Protein AF-A0A434GF07-F1 (afdb_monomer)

pLDDT: mean 71.71, std 18.21, range [37.41, 94.69]

Structure (mmCIF, N/CA/C/O backbone):
data_AF-A0A434GF07-F1
#
_entry.id   AF-A0A434GF07-F1
#
loop_
_atom_site.group_PDB
_atom_site.id
_atom_site.type_symbol
_atom_site.label_atom_id
_atom_site.label_alt_id
_atom_site.label_comp_id
_atom_site.label_asym_id
_atom_site.label_entity_id
_atom_site.label_seq_id
_atom_site.pdbx_PDB_ins_code
_atom_site.Cartn_x
_atom_site.Cartn_y
_atom_site.Cartn_z
_atom_site.occupancy
_atom_site.B_iso_or_equiv
_atom_site.auth_seq_id
_atom_site.auth_comp_id
_atom_site.auth_asym_id
_atom_site.auth_atom_id
_atom_site.pdbx_PDB_model_num
ATOM 1 N N . MET A 1 1 ? 11.764 -42.290 -26.197 1.00 46.69 1 MET A N 1
ATOM 2 C CA . MET A 1 1 ? 12.081 -43.709 -26.473 1.00 46.69 1 MET A CA 1
ATOM 3 C C . MET A 1 1 ? 12.172 -43.883 -27.980 1.00 46.69 1 MET A C 1
ATOM 5 O O . MET A 1 1 ? 11.380 -43.266 -28.677 1.00 46.69 1 MET A O 1
ATOM 9 N N . SER A 1 2 ? 13.140 -44.689 -28.422 1.00 37.41 2 SER A N 1
ATOM 10 C CA . SER A 1 2 ? 13.503 -45.037 -29.809 1.00 37.41 2 SER A CA 1
ATOM 11 C C . SER A 1 2 ? 14.530 -44.140 -30.508 1.00 37.41 2 SER A C 1
ATOM 13 O O . SER A 1 2 ? 14.222 -43.205 -31.238 1.00 37.41 2 SER A O 1
ATOM 15 N N . PHE A 1 3 ? 15.785 -44.523 -30.253 1.00 46.69 3 PHE A N 1
ATOM 16 C CA . PHE A 1 3 ? 16.973 -44.326 -31.078 1.00 46.69 3 PHE A CA 1
ATOM 17 C C . PHE A 1 3 ? 16.720 -44.780 -32.522 1.00 46.69 3 PHE A C 1
ATOM 19 O O . PHE A 1 3 ? 16.290 -45.911 -32.736 1.00 46.69 3 PHE A O 1
ATOM 26 N N . SER A 1 4 ? 17.069 -43.943 -33.498 1.00 44.91 4 SER A N 1
ATOM 27 C CA . SER A 1 4 ? 17.172 -44.351 -34.900 1.00 44.91 4 SER A CA 1
ATOM 28 C C . SER A 1 4 ? 18.572 -43.993 -35.398 1.00 44.91 4 SER A C 1
ATOM 30 O O . SER A 1 4 ? 18.846 -42.863 -35.795 1.00 44.91 4 SER A O 1
ATOM 32 N N . TYR A 1 5 ? 19.494 -44.948 -35.254 1.00 42.44 5 TYR A N 1
ATOM 33 C CA . TYR A 1 5 ? 20.877 -44.870 -35.718 1.00 42.44 5 TYR A CA 1
ATOM 34 C C . TYR A 1 5 ? 20.918 -45.456 -37.135 1.00 42.44 5 TYR A C 1
ATOM 36 O O . TYR A 1 5 ? 20.877 -46.670 -37.315 1.00 42.44 5 TYR A O 1
ATOM 44 N N . SER A 1 6 ? 20.975 -44.589 -38.147 1.00 41.19 6 SER A N 1
ATOM 45 C CA . SER A 1 6 ? 21.218 -44.991 -39.536 1.00 41.19 6 SER A CA 1
ATOM 46 C C . SER A 1 6 ? 22.726 -45.067 -39.782 1.00 41.19 6 SER A C 1
ATOM 48 O O . SER A 1 6 ? 23.367 -44.058 -40.066 1.00 41.19 6 SER A O 1
ATOM 50 N N . ILE A 1 7 ? 23.298 -46.264 -39.634 1.00 52.38 7 ILE A N 1
ATOM 51 C CA . ILE A 1 7 ? 24.675 -46.589 -40.034 1.00 52.38 7 ILE A CA 1
ATOM 52 C C . ILE A 1 7 ? 24.659 -46.915 -41.530 1.00 52.38 7 ILE A C 1
ATOM 54 O O . ILE A 1 7 ? 24.302 -48.026 -41.918 1.00 52.38 7 ILE A O 1
ATOM 58 N N . SER A 1 8 ? 25.061 -45.963 -42.372 1.00 48.31 8 SER A N 1
ATOM 59 C CA . SER A 1 8 ? 25.344 -46.214 -43.791 1.00 48.31 8 SER A CA 1
ATOM 60 C C . SER A 1 8 ? 26.845 -46.448 -43.955 1.00 48.31 8 SER A C 1
ATOM 62 O O . SER A 1 8 ? 27.641 -45.513 -44.039 1.00 48.31 8 SER A O 1
ATOM 64 N N . ALA A 1 9 ? 27.234 -47.721 -43.958 1.00 47.91 9 ALA A N 1
ATOM 65 C CA . ALA A 1 9 ? 28.579 -48.176 -44.270 1.00 47.91 9 ALA A CA 1
ATOM 66 C C . ALA A 1 9 ? 28.977 -47.760 -45.697 1.00 47.91 9 ALA A C 1
ATOM 68 O O . ALA A 1 9 ? 28.312 -48.125 -46.663 1.00 47.91 9 ALA A O 1
ATOM 69 N N . SER A 1 10 ? 30.078 -47.020 -45.829 1.00 55.91 10 SER A N 1
ATOM 70 C CA . SER A 1 10 ? 30.736 -46.755 -47.112 1.00 55.91 10 SER A CA 1
ATOM 71 C C . SER A 1 10 ? 32.187 -47.213 -47.000 1.00 55.91 10 SER A C 1
ATOM 73 O O . SER A 1 10 ? 33.023 -46.541 -46.402 1.00 55.91 10 SER A O 1
ATOM 75 N N . LEU A 1 11 ? 32.452 -48.410 -47.517 1.00 50.25 11 LEU A N 1
ATOM 76 C CA . LEU A 1 11 ? 33.770 -49.026 -47.619 1.00 50.25 11 LEU A CA 1
ATOM 77 C C . LEU A 1 11 ? 34.518 -48.365 -48.790 1.00 50.25 11 LEU A C 1
ATOM 79 O O . LEU A 1 11 ? 34.211 -48.652 -49.944 1.00 50.25 11 LEU A O 1
ATOM 83 N N . ALA A 1 12 ? 35.479 -47.483 -48.513 1.00 49.12 12 ALA A N 1
ATOM 84 C CA . ALA A 1 12 ? 36.397 -46.970 -49.528 1.00 49.12 12 ALA A CA 1
ATOM 85 C C . ALA A 1 12 ? 37.781 -47.602 -49.328 1.00 49.12 12 ALA A C 1
ATOM 87 O O . ALA A 1 12 ? 38.454 -47.390 -48.321 1.00 49.12 12 ALA A O 1
ATOM 88 N N . LEU A 1 13 ? 38.138 -48.437 -50.300 1.00 45.94 13 LEU A N 1
ATOM 89 C CA . LEU A 1 13 ? 39.371 -49.201 -50.423 1.00 45.94 13 LEU A CA 1
ATOM 90 C C . LEU A 1 13 ? 40.600 -48.270 -50.423 1.00 45.94 13 LEU A C 1
ATOM 92 O O . LEU A 1 13 ? 40.677 -47.335 -51.217 1.00 45.94 13 LEU A O 1
ATOM 96 N N . ALA A 1 14 ? 41.572 -48.555 -49.557 1.00 44.25 14 ALA A N 1
ATOM 97 C CA . ALA A 1 14 ? 42.874 -47.901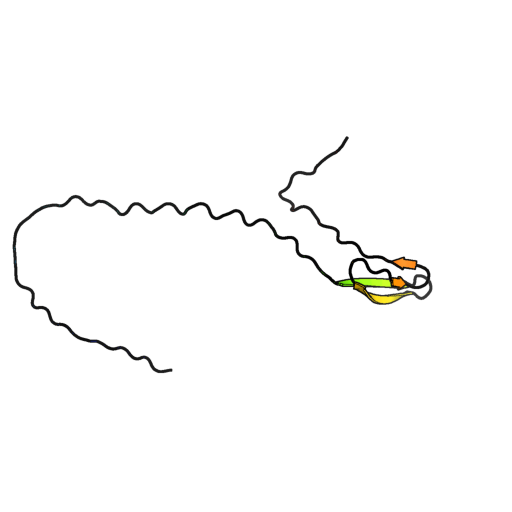 -49.545 1.00 44.25 14 ALA A CA 1
ATOM 98 C C . ALA A 1 14 ? 43.765 -48.436 -50.680 1.00 44.25 14 ALA A C 1
ATOM 100 O O . ALA A 1 14 ? 44.021 -49.636 -50.736 1.00 44.25 14 ALA A O 1
ATOM 101 N N . ALA A 1 15 ? 44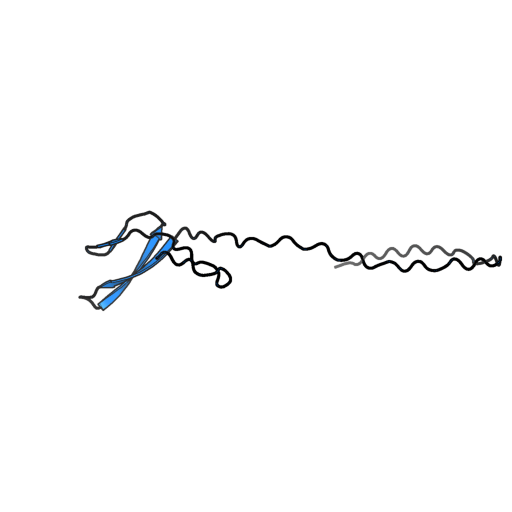.282 -47.553 -51.538 1.00 46.09 15 ALA A N 1
ATOM 102 C CA . ALA A 1 15 ? 45.494 -47.788 -52.327 1.00 46.09 15 ALA A CA 1
ATOM 103 C C . ALA A 1 15 ? 46.031 -46.460 -52.886 1.00 46.09 15 ALA A C 1
ATOM 105 O O . ALA A 1 15 ? 45.330 -45.771 -53.621 1.00 46.09 15 ALA A O 1
ATOM 106 N N . GLY A 1 16 ? 47.285 -46.120 -52.573 1.00 48.06 16 GLY A N 1
ATOM 107 C CA . GLY A 1 16 ? 48.004 -45.043 -53.259 1.00 48.06 16 GLY A CA 1
ATOM 108 C C . GLY A 1 16 ? 49.095 -44.384 -52.421 1.00 48.06 16 GLY A C 1
ATOM 109 O O . GLY A 1 16 ? 48.871 -43.340 -51.822 1.00 48.06 16 GLY A O 1
ATOM 110 N N . LEU A 1 17 ? 50.287 -44.988 -52.396 1.00 51.72 17 LEU A N 1
ATOM 111 C CA . LEU A 1 17 ? 51.533 -44.327 -51.996 1.00 51.72 17 LEU A CA 1
ATOM 112 C C . LEU A 1 17 ? 51.865 -43.193 -52.979 1.00 51.72 17 LEU A C 1
ATOM 114 O O . LEU A 1 17 ? 52.018 -43.478 -54.164 1.00 51.72 17 LEU A O 1
ATOM 118 N N . ALA A 1 18 ? 52.085 -41.964 -52.497 1.00 45.00 18 ALA A N 1
ATOM 119 C CA . ALA A 1 18 ? 52.922 -40.977 -53.190 1.00 45.00 18 ALA A CA 1
ATOM 120 C C . ALA A 1 18 ? 53.355 -39.812 -52.272 1.00 45.00 18 ALA A C 1
ATOM 122 O O . ALA A 1 18 ? 52.560 -38.951 -51.922 1.00 45.00 18 ALA A O 1
ATOM 123 N N . VAL A 1 19 ? 54.647 -39.824 -51.929 1.00 46.19 19 VAL A N 1
ATOM 124 C CA . VAL A 1 19 ? 55.593 -38.689 -51.886 1.00 46.19 19 VAL A CA 1
ATOM 125 C C . VAL A 1 19 ? 55.218 -37.410 -51.107 1.00 46.19 19 VAL A C 1
ATOM 127 O O . VAL A 1 19 ? 54.437 -36.571 -51.531 1.00 46.19 19 VAL A O 1
ATOM 130 N N . SER A 1 20 ? 55.941 -37.248 -49.995 1.00 51.47 20 SER A N 1
ATOM 131 C CA . SER A 1 20 ? 56.538 -36.036 -49.414 1.00 51.47 20 SER A CA 1
ATOM 132 C C . SER A 1 20 ? 56.140 -34.649 -49.945 1.00 51.47 20 SER A C 1
ATOM 134 O O . SER A 1 20 ? 56.701 -34.177 -50.929 1.00 51.47 20 SER A O 1
ATOM 136 N N . THR A 1 21 ? 55.402 -33.907 -49.113 1.00 53.41 21 THR A N 1
ATOM 137 C CA . THR A 1 21 ? 55.723 -32.512 -48.752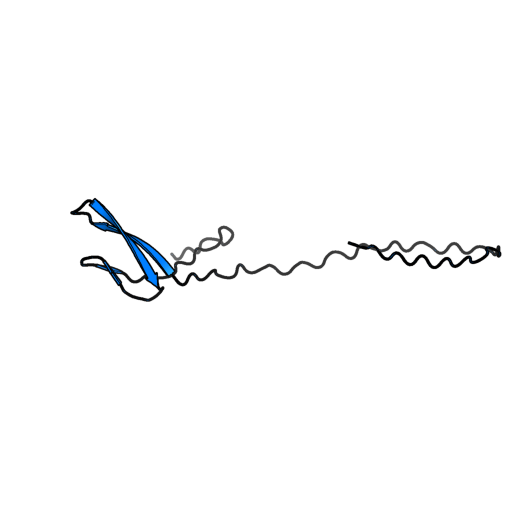 1.00 53.41 21 THR A CA 1
ATOM 138 C C . THR A 1 21 ? 55.382 -32.301 -47.277 1.00 53.41 21 THR A C 1
ATOM 140 O O . THR A 1 21 ? 54.224 -32.425 -46.884 1.00 53.41 21 THR A O 1
ATOM 143 N N . VAL A 1 22 ? 56.381 -31.996 -46.446 1.00 48.19 22 VAL A N 1
ATOM 144 C CA . VAL A 1 22 ? 56.174 -31.516 -45.072 1.00 48.19 22 VAL A CA 1
ATOM 145 C C . VAL A 1 22 ? 55.544 -30.123 -45.135 1.00 48.19 22 VAL A C 1
ATOM 147 O O . VAL A 1 22 ? 56.238 -29.124 -45.302 1.00 48.19 22 VAL A O 1
ATOM 150 N N . ALA A 1 23 ? 54.215 -30.055 -45.051 1.00 43.81 23 ALA A N 1
ATOM 151 C CA . ALA A 1 23 ? 53.504 -28.802 -44.845 1.00 43.81 23 ALA A CA 1
ATOM 152 C C . ALA A 1 23 ? 53.554 -28.459 -43.352 1.00 43.81 23 ALA A C 1
ATOM 154 O O . ALA A 1 23 ? 53.041 -29.183 -42.500 1.00 43.81 23 ALA A O 1
ATOM 155 N N . PHE A 1 24 ? 54.253 -27.369 -43.065 1.00 42.06 24 PHE A N 1
ATOM 156 C CA . PHE A 1 24 ? 54.455 -26.775 -41.754 1.00 42.06 24 PHE A CA 1
ATOM 157 C C . PHE A 1 24 ? 53.105 -26.523 -41.061 1.00 42.06 24 PHE A C 1
ATOM 159 O O . PHE A 1 24 ? 52.220 -25.879 -41.623 1.00 42.06 24 PHE A O 1
ATOM 166 N N . ALA A 1 25 ? 52.949 -27.059 -39.851 1.00 44.56 25 ALA A N 1
ATOM 167 C CA . ALA A 1 25 ? 51.766 -26.895 -39.021 1.00 44.56 25 ALA A CA 1
ATOM 168 C C . ALA A 1 25 ? 51.523 -25.411 -38.694 1.00 44.56 25 ALA A C 1
ATOM 170 O O . ALA A 1 25 ? 52.335 -24.782 -38.019 1.00 44.56 25 ALA A O 1
ATOM 171 N N . ALA A 1 26 ? 50.380 -24.871 -39.117 1.00 46.16 26 ALA A N 1
ATOM 172 C CA . ALA A 1 26 ? 49.796 -23.698 -38.483 1.00 46.16 26 ALA A CA 1
ATOM 173 C C . ALA A 1 26 ? 48.857 -24.204 -37.381 1.00 46.16 26 ALA A C 1
ATOM 175 O O . ALA A 1 26 ? 47.804 -24.778 -37.661 1.00 46.16 26 ALA A O 1
ATOM 176 N N . SER A 1 27 ? 49.285 -24.061 -36.128 1.00 50.44 27 SER A N 1
ATOM 177 C CA . SER A 1 27 ? 48.441 -24.307 -34.958 1.00 50.44 27 SER A CA 1
ATOM 178 C C . SER A 1 27 ? 47.177 -23.442 -35.067 1.00 50.44 27 SER A C 1
ATOM 180 O O . SER A 1 27 ? 47.314 -22.256 -35.370 1.00 50.44 27 SER A O 1
ATOM 182 N N . PRO A 1 28 ? 45.958 -23.960 -34.824 1.00 57.84 28 PRO A N 1
ATOM 183 C CA . PRO A 1 28 ? 44.809 -23.089 -34.629 1.00 57.84 28 PRO A CA 1
ATOM 184 C C . PRO A 1 28 ? 45.086 -22.244 -33.382 1.00 57.84 28 PRO A C 1
ATOM 186 O O . PRO A 1 28 ? 45.180 -22.768 -32.272 1.00 57.84 28 PRO A O 1
ATOM 189 N N . GLU A 1 29 ? 45.298 -20.946 -33.574 1.00 55.00 29 GLU A N 1
ATOM 190 C CA . GLU A 1 29 ? 45.392 -19.999 -32.470 1.00 55.00 29 GLU A CA 1
ATOM 191 C C . GLU A 1 29 ? 44.026 -19.972 -31.768 1.00 55.00 29 GLU A C 1
ATOM 193 O O . GLU A 1 29 ? 43.006 -19.810 -32.449 1.00 55.00 29 GLU A O 1
ATOM 198 N N . PRO A 1 30 ? 43.948 -20.184 -30.441 1.00 59.94 30 PRO A N 1
ATOM 199 C CA . PRO A 1 30 ? 42.691 -20.050 -29.727 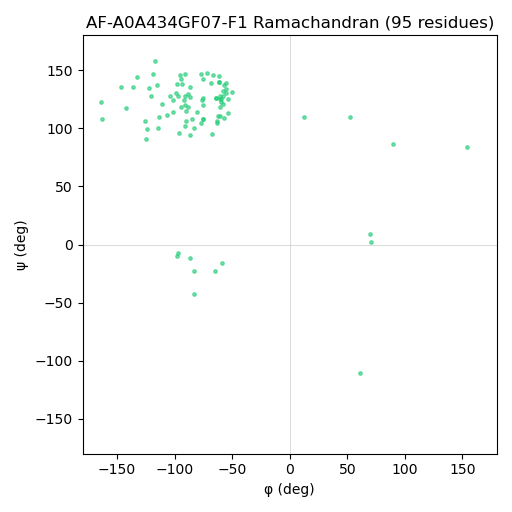1.00 59.94 30 PRO A CA 1
ATOM 200 C C . PRO A 1 30 ? 42.217 -18.611 -29.904 1.00 59.94 30 PRO A C 1
ATOM 202 O O . PRO A 1 30 ? 42.835 -17.684 -29.384 1.00 59.94 30 PRO A O 1
ATOM 205 N N . ALA A 1 31 ? 41.137 -18.419 -30.660 1.00 66.12 31 ALA A N 1
ATOM 206 C CA . ALA A 1 31 ? 40.465 -17.136 -30.736 1.00 66.12 31 ALA A CA 1
ATOM 207 C C . ALA A 1 31 ? 40.141 -16.701 -29.302 1.00 66.12 31 ALA A C 1
ATOM 209 O O . ALA A 1 31 ? 39.371 -17.366 -28.603 1.00 66.12 31 ALA A O 1
ATOM 210 N N . ALA A 1 32 ? 40.791 -15.631 -28.845 1.00 69.81 32 ALA A N 1
ATOM 211 C CA . ALA A 1 32 ? 40.549 -15.078 -27.526 1.00 69.81 32 ALA A CA 1
ATOM 212 C C . ALA A 1 32 ? 39.046 -14.760 -27.398 1.00 69.81 32 ALA A C 1
ATOM 214 O O . ALA A 1 32 ? 38.484 -14.135 -28.306 1.00 69.81 32 ALA A O 1
ATOM 215 N N . PRO A 1 33 ? 38.370 -15.194 -26.319 1.00 70.25 33 PRO A N 1
ATOM 216 C CA . PRO A 1 33 ? 36.961 -14.895 -26.131 1.00 70.25 33 PRO A CA 1
ATOM 217 C C . PRO A 1 33 ? 36.772 -13.377 -26.088 1.00 70.25 33 PRO A C 1
ATOM 219 O O . PRO A 1 33 ? 37.423 -12.679 -25.309 1.00 70.25 33 PRO A O 1
ATOM 222 N N . ALA A 1 34 ? 35.894 -12.870 -26.954 1.00 74.56 34 ALA A N 1
ATOM 223 C CA . ALA A 1 34 ? 35.497 -11.471 -26.949 1.00 74.56 34 ALA A CA 1
ATOM 224 C C . ALA A 1 34 ? 34.959 -11.095 -25.553 1.00 74.56 34 ALA A C 1
ATOM 226 O O . ALA A 1 34 ? 34.233 -11.898 -24.955 1.00 74.56 34 ALA A O 1
ATOM 227 N N . PRO A 1 35 ? 35.294 -9.906 -25.018 1.00 68.12 35 PRO A N 1
ATOM 228 C CA . PRO A 1 35 ? 34.789 -9.471 -23.724 1.00 68.12 35 PRO A CA 1
ATOM 229 C C . PRO A 1 35 ? 33.258 -9.461 -23.759 1.00 68.12 35 PRO A C 1
ATOM 231 O O . PRO A 1 35 ? 32.644 -8.798 -24.597 1.00 68.12 35 PRO A O 1
ATOM 234 N N . ALA A 1 36 ? 32.645 -10.240 -22.866 1.00 71.44 36 ALA A N 1
ATOM 235 C CA . ALA A 1 36 ? 31.201 -10.255 -22.710 1.00 71.44 36 ALA A CA 1
ATOM 236 C C . ALA A 1 36 ? 30.720 -8.854 -22.286 1.00 71.44 36 ALA A C 1
ATOM 238 O O . ALA A 1 36 ? 31.389 -8.204 -21.474 1.00 71.44 36 ALA A O 1
ATOM 239 N N . PRO A 1 37 ? 29.583 -8.368 -22.813 1.00 68.12 37 PRO A N 1
ATOM 240 C CA . PRO A 1 37 ? 29.027 -7.094 -22.392 1.00 68.12 37 PRO A CA 1
ATOM 241 C C . PRO A 1 37 ? 28.756 -7.128 -20.886 1.00 68.12 37 PRO A C 1
ATOM 243 O O . PRO A 1 37 ? 28.177 -8.081 -20.363 1.00 68.12 37 PRO A O 1
ATOM 246 N N . LEU A 1 38 ? 29.194 -6.074 -20.198 1.00 64.25 38 LEU A N 1
ATOM 247 C CA . LEU A 1 38 ? 28.880 -5.830 -18.796 1.00 64.25 38 LEU A CA 1
ATOM 248 C C . LEU A 1 38 ? 27.354 -5.778 -18.667 1.00 64.25 38 LEU A C 1
ATOM 250 O O . LEU A 1 38 ? 26.720 -4.843 -19.155 1.00 64.25 38 LEU A O 1
ATOM 254 N N . ALA A 1 39 ? 26.762 -6.801 -18.055 1.00 61.41 39 ALA A N 1
ATOM 255 C CA . ALA A 1 39 ? 25.343 -6.805 -17.746 1.00 61.41 39 ALA A CA 1
ATOM 256 C C . ALA A 1 39 ? 25.070 -5.662 -16.759 1.00 61.41 39 ALA A C 1
ATOM 258 O O . ALA A 1 39 ? 25.451 -5.730 -15.590 1.00 61.41 39 ALA A O 1
ATOM 259 N N . GLY A 1 40 ? 24.450 -4.585 -17.242 1.00 62.12 40 GLY A N 1
ATOM 260 C CA . GLY A 1 40 ? 23.890 -3.560 -16.372 1.00 62.12 40 GLY A CA 1
ATOM 261 C C . GLY A 1 40 ? 22.836 -4.214 -15.487 1.00 62.12 40 GLY A C 1
ATOM 262 O O . GLY A 1 40 ? 21.946 -4.893 -15.995 1.00 62.12 40 GLY A O 1
ATOM 263 N N . ALA A 1 41 ? 22.961 -4.063 -14.170 1.00 64.50 41 ALA A N 1
ATOM 264 C CA . ALA A 1 41 ? 21.949 -4.539 -13.239 1.00 64.50 41 ALA A CA 1
ATOM 265 C C . ALA A 1 41 ? 20.645 -3.775 -13.504 1.00 64.50 41 ALA A C 1
ATOM 267 O O . ALA A 1 41 ? 20.534 -2.593 -13.171 1.00 64.50 41 ALA A O 1
ATOM 268 N N . ASP A 1 42 ? 19.690 -4.437 -14.153 1.00 69.25 42 ASP A N 1
ATOM 269 C CA . ASP A 1 42 ? 18.379 -3.859 -14.408 1.00 69.25 42 ASP A CA 1
ATOM 270 C C . ASP A 1 42 ? 17.618 -3.712 -13.084 1.00 69.25 42 ASP A C 1
ATOM 272 O O . ASP A 1 42 ? 17.712 -4.561 -12.188 1.00 69.25 42 ASP A O 1
ATOM 276 N N . ARG A 1 43 ? 16.916 -2.592 -12.911 1.00 72.19 43 ARG A N 1
ATOM 277 C CA . ARG A 1 43 ? 16.256 -2.282 -11.638 1.00 72.19 43 ARG A CA 1
ATOM 278 C C . ARG A 1 43 ? 15.007 -3.143 -11.502 1.00 72.19 43 ARG A C 1
ATOM 280 O O . ARG A 1 43 ? 14.079 -3.021 -12.292 1.00 72.19 43 ARG A O 1
ATOM 287 N N . VAL A 1 44 ? 14.951 -3.963 -10.454 1.00 74.50 44 VAL A N 1
ATOM 288 C CA . VAL A 1 44 ? 13.767 -4.779 -10.158 1.00 74.50 44 VAL A CA 1
ATOM 289 C C . VAL A 1 44 ? 12.670 -3.887 -9.575 1.00 74.50 44 VAL A C 1
ATOM 291 O O . VAL A 1 44 ? 12.771 -3.417 -8.442 1.00 74.50 44 VAL A O 1
ATOM 294 N N . THR A 1 45 ? 11.621 -3.643 -10.358 1.00 80.19 45 THR A N 1
ATOM 295 C CA . THR A 1 45 ? 10.433 -2.900 -9.925 1.00 80.19 45 THR A CA 1
ATOM 296 C C . THR A 1 45 ? 9.418 -3.853 -9.301 1.00 80.19 45 THR A C 1
ATOM 298 O O . THR A 1 45 ? 8.915 -4.742 -9.987 1.00 80.19 45 THR A O 1
ATOM 301 N N . ASN A 1 46 ? 9.089 -3.661 -8.022 1.00 84.19 46 ASN A N 1
ATOM 302 C CA . ASN A 1 46 ? 7.980 -4.364 -7.379 1.00 84.19 46 ASN A CA 1
ATOM 303 C C . ASN A 1 46 ? 6.745 -3.456 -7.348 1.00 84.19 46 ASN A C 1
ATOM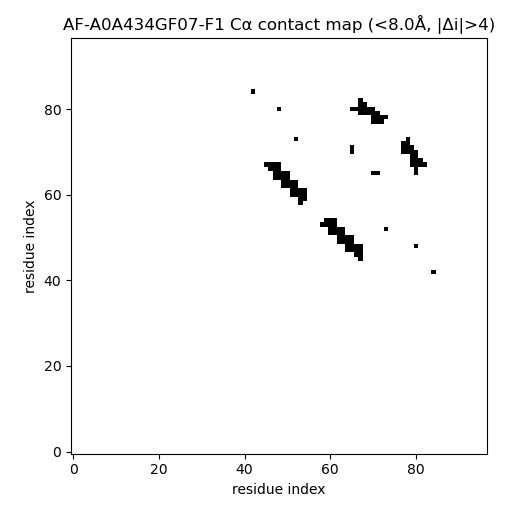 305 O O . ASN A 1 46 ? 6.852 -2.292 -6.968 1.00 84.19 46 ASN A O 1
ATOM 309 N N . ALA A 1 47 ? 5.597 -3.977 -7.777 1.00 86.81 47 ALA A N 1
ATOM 310 C CA . ALA A 1 47 ? 4.351 -3.218 -7.868 1.00 86.81 47 ALA A CA 1
ATOM 311 C C . ALA A 1 47 ? 3.598 -3.142 -6.531 1.00 86.81 47 ALA A C 1
ATOM 313 O O . ALA A 1 47 ? 2.807 -2.220 -6.336 1.00 86.81 47 ALA A O 1
ATOM 314 N N . VAL A 1 48 ? 3.845 -4.090 -5.621 1.00 91.06 48 VAL A N 1
ATOM 315 C CA . VAL A 1 48 ? 3.143 -4.203 -4.337 1.00 91.06 48 VAL A CA 1
ATOM 316 C C . VAL A 1 48 ? 4.146 -4.140 -3.191 1.00 91.06 48 VAL A C 1
ATOM 318 O O . VAL A 1 48 ? 5.192 -4.791 -3.224 1.00 91.06 48 VAL A O 1
ATOM 321 N N . ALA A 1 49 ? 3.810 -3.356 -2.173 1.00 91.31 49 ALA A N 1
ATOM 322 C CA . ALA A 1 49 ? 4.509 -3.291 -0.903 1.00 91.31 49 ALA A CA 1
ATOM 323 C C . ALA A 1 49 ? 3.620 -3.884 0.200 1.00 91.31 49 ALA A C 1
ATOM 325 O O . ALA A 1 49 ? 2.517 -3.397 0.446 1.00 91.31 49 ALA A O 1
ATOM 326 N N . GLU A 1 50 ? 4.117 -4.926 0.863 1.00 92.88 50 GLU A N 1
ATOM 327 C CA . GLU A 1 50 ? 3.495 -5.517 2.049 1.00 92.88 50 GLU A CA 1
ATOM 328 C C . GLU A 1 50 ? 3.978 -4.765 3.296 1.00 92.88 50 GLU A C 1
ATOM 330 O O . GLU A 1 50 ? 5.183 -4.610 3.522 1.00 92.88 50 GLU A O 1
ATOM 335 N N . PHE A 1 51 ? 3.042 -4.289 4.114 1.00 92.56 51 PHE A N 1
ATOM 336 C CA . PHE A 1 51 ? 3.332 -3.599 5.367 1.00 92.56 51 PHE A CA 1
ATOM 337 C C . PHE A 1 51 ? 2.745 -4.339 6.557 1.00 92.56 51 PHE A C 1
ATOM 339 O O . PHE A 1 51 ? 1.653 -4.894 6.492 1.00 92.56 51 PHE A O 1
ATOM 346 N N . ALA A 1 52 ? 3.446 -4.259 7.686 1.00 92.94 52 ALA A N 1
ATOM 347 C CA . ALA A 1 52 ? 2.948 -4.684 8.985 1.00 92.94 52 ALA A CA 1
ATOM 348 C C . ALA A 1 52 ? 2.791 -3.456 9.893 1.00 92.94 52 ALA A C 1
ATOM 350 O O . ALA A 1 52 ? 3.773 -2.849 10.324 1.00 92.94 52 ALA A O 1
ATOM 351 N N . GLY A 1 53 ? 1.548 -3.077 10.178 1.00 91.12 53 GLY A N 1
ATOM 352 C CA . GLY A 1 53 ? 1.210 -2.000 11.101 1.00 91.12 53 GLY A CA 1
ATOM 353 C C . GLY A 1 53 ? 0.992 -2.537 12.510 1.00 91.12 53 GLY A C 1
ATOM 354 O O . GLY A 1 53 ? 0.144 -3.401 12.715 1.00 91.12 53 GLY A O 1
ATOM 355 N N . ILE A 1 54 ? 1.723 -2.010 13.493 1.00 92.88 54 ILE A N 1
ATOM 356 C CA . ILE A 1 54 ? 1.463 -2.272 14.914 1.00 92.88 54 ILE A CA 1
ATOM 357 C C . ILE A 1 54 ? 0.508 -1.205 15.455 1.00 92.88 54 ILE A C 1
ATOM 359 O O . ILE A 1 54 ? 0.818 -0.013 15.457 1.00 92.88 54 ILE A O 1
ATOM 363 N N . ASP A 1 55 ? -0.656 -1.615 15.948 1.00 88.75 55 ASP A N 1
ATOM 364 C CA . ASP A 1 55 ? -1.456 -0.740 16.799 1.00 88.75 55 ASP A CA 1
ATOM 365 C C . ASP A 1 55 ? -0.809 -0.703 18.186 1.00 88.75 55 ASP A C 1
ATOM 367 O O . ASP A 1 55 ? -0.863 -1.667 18.949 1.00 88.75 55 ASP A O 1
ATOM 371 N N . LYS A 1 56 ? -0.185 0.427 18.520 1.00 88.81 56 LYS A N 1
ATOM 372 C CA . LYS A 1 56 ? 0.519 0.617 19.792 1.00 88.81 56 LYS A CA 1
ATOM 373 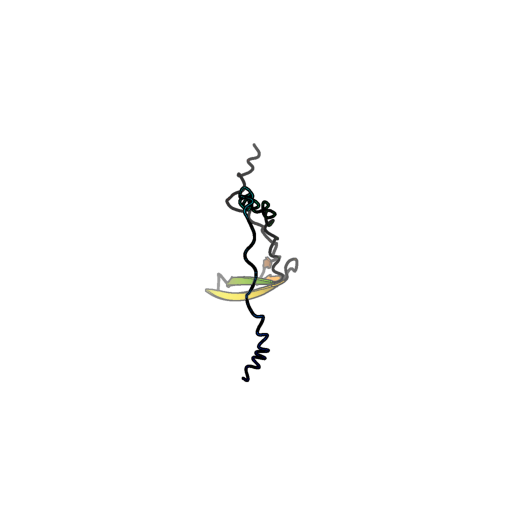C C . LYS A 1 56 ? -0.411 0.570 21.016 1.00 88.81 56 LYS A C 1
ATOM 375 O O . LYS A 1 56 ? 0.076 0.301 22.110 1.00 88.81 56 LYS A O 1
ATOM 380 N N . ILE A 1 57 ? -1.714 0.825 20.862 1.00 90.19 57 ILE A N 1
ATOM 381 C CA . ILE A 1 57 ? -2.677 0.787 21.973 1.00 90.19 57 ILE A CA 1
ATOM 382 C C . ILE A 1 57 ? -3.145 -0.643 22.234 1.00 90.19 57 ILE A C 1
ATOM 384 O O . ILE A 1 57 ? -3.233 -1.058 23.388 1.00 90.19 57 ILE A O 1
ATOM 388 N N . THR A 1 58 ? -3.427 -1.409 21.176 1.00 90.69 58 THR A N 1
ATOM 389 C CA . THR A 1 58 ? -3.950 -2.780 21.317 1.00 90.69 58 THR A CA 1
ATOM 390 C C . THR A 1 58 ? -2.898 -3.882 21.189 1.00 90.69 58 THR A C 1
ATOM 392 O O . THR A 1 58 ? -3.199 -5.039 21.477 1.00 90.69 58 THR A O 1
ATOM 395 N N . GLY A 1 59 ? -1.673 -3.557 20.773 1.00 92.38 59 GLY A N 1
ATOM 396 C CA . GLY A 1 59 ? -0.566 -4.502 20.603 1.00 92.38 59 GLY A CA 1
ATOM 397 C C . GLY A 1 59 ? -0.736 -5.478 19.435 1.00 92.38 59 GLY A C 1
ATOM 398 O O . GLY A 1 59 ? 0.034 -6.429 19.321 1.00 92.38 59 GLY A O 1
ATOM 399 N N . ARG A 1 60 ? -1.743 -5.283 18.573 1.00 90.25 60 ARG A N 1
ATOM 400 C CA . ARG A 1 60 ? -1.978 -6.135 17.402 1.00 90.25 60 ARG A CA 1
ATOM 401 C C . ARG A 1 60 ? -1.175 -5.654 16.204 1.00 90.25 60 ARG A C 1
ATOM 403 O O . ARG A 1 60 ? -1.171 -4.465 15.893 1.00 90.25 60 ARG A O 1
ATOM 410 N N . ILE A 1 61 ? -0.550 -6.607 15.518 1.00 92.81 61 ILE A N 1
ATOM 411 C CA . ILE A 1 61 ? 0.040 -6.402 14.197 1.00 92.81 61 ILE A CA 1
ATOM 412 C C . ILE A 1 61 ? -1.028 -6.740 13.164 1.00 92.81 61 ILE A C 1
ATOM 414 O O . ILE A 1 61 ? -1.615 -7.821 13.223 1.00 92.81 61 ILE A O 1
ATOM 418 N N . ILE A 1 62 ? -1.268 -5.831 12.229 1.00 90.25 62 ILE A N 1
ATOM 419 C CA . ILE A 1 62 ? -2.057 -6.108 11.035 1.00 90.25 62 ILE A CA 1
ATOM 420 C C . ILE A 1 62 ? -1.165 -5.991 9.811 1.00 90.25 62 ILE A C 1
ATOM 422 O O . ILE A 1 62 ? -0.352 -5.072 9.712 1.00 90.25 62 ILE A O 1
ATOM 426 N N . THR A 1 63 ? -1.321 -6.922 8.886 1.00 91.38 63 THR A N 1
ATOM 427 C CA . THR A 1 63 ? -0.685 -6.865 7.575 1.00 91.38 63 THR A CA 1
ATOM 428 C C . THR A 1 63 ? -1.633 -6.223 6.576 1.00 91.38 63 THR A C 1
ATOM 430 O O . THR A 1 63 ? -2.840 -6.472 6.606 1.00 91.38 63 THR A O 1
ATOM 433 N N . PHE A 1 64 ? -1.096 -5.362 5.721 1.00 89.56 64 PHE A N 1
ATOM 434 C CA . PHE A 1 64 ? -1.841 -4.742 4.637 1.00 89.56 64 PHE A CA 1
ATOM 435 C C . PHE A 1 64 ? -0.930 -4.523 3.432 1.00 89.56 64 PHE A C 1
ATOM 437 O O . PHE A 1 64 ? 0.202 -4.055 3.565 1.00 89.56 64 PHE A O 1
ATOM 444 N N . ASP A 1 65 ? -1.458 -4.851 2.260 1.00 91.69 65 ASP A N 1
ATOM 445 C CA . ASP A 1 65 ? -0.760 -4.71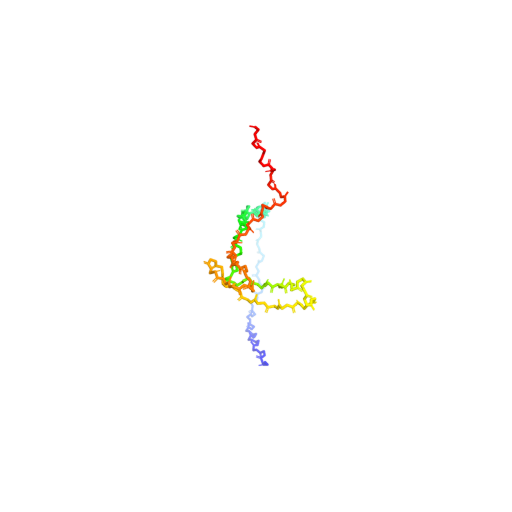9 0.989 1.00 91.69 65 ASP A CA 1
ATOM 446 C C . ASP A 1 65 ? -1.180 -3.424 0.304 1.00 91.69 65 ASP A C 1
ATOM 448 O O . ASP A 1 65 ? -2.358 -3.055 0.303 1.00 91.69 65 ASP A O 1
ATOM 452 N N . VAL A 1 66 ? -0.210 -2.721 -0.272 1.00 92.00 66 VAL A N 1
ATOM 453 C CA . VAL A 1 66 ? -0.422 -1.420 -0.908 1.00 92.00 66 VAL A CA 1
ATOM 454 C C . VAL A 1 66 ? 0.326 -1.380 -2.224 1.00 92.00 66 VAL A C 1
ATOM 456 O O . VAL A 1 66 ? 1.493 -1.767 -2.293 1.00 92.00 66 VAL A O 1
ATOM 459 N N . TYR A 1 67 ? -0.318 -0.880 -3.272 1.00 92.88 67 TYR A N 1
ATOM 460 C CA . TYR A 1 67 ? 0.379 -0.621 -4.523 1.00 92.88 67 TYR A CA 1
ATOM 461 C C . TYR A 1 67 ? 1.312 0.582 -4.386 1.00 92.88 67 TYR A C 1
ATOM 463 O O . TYR A 1 67 ? 1.045 1.535 -3.651 1.00 92.88 67 TYR A O 1
ATOM 471 N N . ILE A 1 68 ? 2.433 0.546 -5.103 1.00 92.44 68 ILE A N 1
ATOM 472 C CA . ILE A 1 68 ? 3.344 1.690 -5.161 1.00 92.44 68 ILE A CA 1
ATOM 473 C C . ILE A 1 68 ? 2.592 2.927 -5.665 1.00 92.44 68 ILE A C 1
ATOM 475 O O . ILE A 1 68 ? 1.814 2.852 -6.609 1.00 92.44 68 ILE A O 1
ATOM 479 N N . ASP A 1 69 ? 2.844 4.067 -5.021 1.00 91.00 69 ASP A N 1
ATOM 480 C CA . ASP A 1 69 ? 2.210 5.356 -5.311 1.00 91.00 69 ASP A CA 1
ATOM 481 C C . ASP A 1 69 ? 0.735 5.519 -4.936 1.00 91.00 69 ASP A C 1
ATOM 483 O O . ASP A 1 69 ? 0.196 6.621 -5.068 1.00 91.00 69 ASP A O 1
ATOM 487 N N . GLU A 1 70 ? 0.122 4.501 -4.337 1.00 90.62 70 GLU A N 1
ATOM 488 C CA . GLU A 1 70 ? -1.220 4.604 -3.774 1.00 90.62 70 GLU A CA 1
ATOM 489 C C . GLU A 1 70 ? -1.190 4.927 -2.281 1.00 90.62 70 GLU A C 1
ATOM 491 O O . GLU A 1 70 ? -0.350 4.446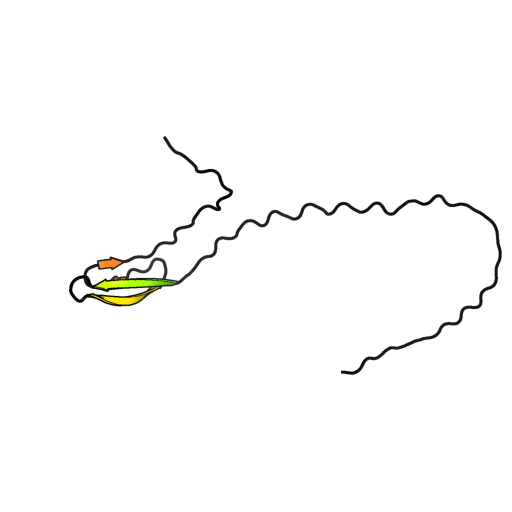 -1.525 1.00 90.62 70 GLU A O 1
ATOM 496 N N . THR A 1 71 ? -2.127 5.755 -1.826 1.00 91.00 71 THR A N 1
ATOM 497 C CA . THR A 1 71 ? -2.240 6.092 -0.404 1.00 91.00 71 THR A CA 1
ATOM 498 C C . THR A 1 71 ? -3.293 5.218 0.248 1.00 91.00 71 THR A C 1
ATOM 500 O O . THR A 1 71 ? -4.445 5.205 -0.184 1.00 91.00 71 THR A O 1
ATOM 503 N N . VAL A 1 72 ? -2.928 4.562 1.345 1.00 92.31 72 VAL A N 1
ATOM 504 C CA . VAL A 1 72 ? -3.871 3.825 2.194 1.00 92.31 72 VAL A CA 1
ATOM 505 C C . VAL A 1 72 ? -3.926 4.418 3.590 1.00 92.31 72 VAL A C 1
ATOM 507 O O . VAL A 1 72 ? -2.996 5.088 4.046 1.00 92.31 72 VAL A O 1
ATOM 510 N N . GLN A 1 73 ? -5.025 4.152 4.287 1.00 89.81 73 GLN A N 1
ATOM 511 C CA . GLN A 1 73 ? -5.214 4.579 5.663 1.00 89.81 73 GLN A CA 1
ATOM 512 C C . GLN A 1 73 ? -4.954 3.416 6.626 1.00 89.81 73 GLN A C 1
ATOM 514 O O . GLN A 1 73 ? -5.613 2.382 6.558 1.00 89.81 73 GLN A O 1
ATOM 519 N N . PHE A 1 74 ? -4.036 3.619 7.568 1.00 87.75 74 PHE A N 1
ATOM 520 C CA . PHE A 1 74 ? -3.796 2.726 8.696 1.00 87.75 74 PHE A CA 1
ATOM 521 C C . PHE A 1 74 ? -4.164 3.450 9.996 1.00 87.75 74 PHE A C 1
ATOM 523 O O . PHE A 1 74 ? -3.423 4.300 10.498 1.00 87.75 74 PHE A O 1
ATOM 530 N N . GLY A 1 75 ? -5.351 3.152 10.529 1.00 86.00 75 GLY A N 1
ATOM 531 C CA . GLY A 1 75 ? -5.898 3.861 11.686 1.00 86.00 75 GLY A CA 1
ATOM 532 C C . GLY A 1 75 ? -6.086 5.353 11.388 1.00 86.00 75 GLY A C 1
ATOM 533 O O . GLY A 1 75 ? -6.942 5.730 10.590 1.00 86.00 75 GLY A O 1
ATOM 534 N N . ALA A 1 76 ? -5.280 6.206 12.022 1.00 85.56 76 ALA A N 1
ATOM 535 C CA . ALA A 1 76 ? -5.280 7.655 11.795 1.00 85.56 76 ALA A CA 1
ATOM 536 C C . ALA A 1 76 ? -4.192 8.133 10.811 1.00 85.56 76 ALA A C 1
ATOM 538 O O . ALA A 1 76 ? -4.162 9.311 10.463 1.00 85.56 76 ALA A O 1
ATOM 539 N N . LEU A 1 77 ? -3.284 7.250 10.384 1.00 88.31 77 LEU A N 1
ATOM 540 C CA . LEU A 1 77 ? -2.171 7.593 9.500 1.00 88.31 77 LEU A CA 1
ATOM 541 C C . LEU A 1 77 ? -2.522 7.303 8.043 1.00 88.31 77 LEU A C 1
ATOM 543 O O . LEU A 1 77 ? -3.201 6.325 7.738 1.00 88.31 77 LEU A O 1
ATOM 547 N N . GLN A 1 78 ? -2.008 8.142 7.148 1.00 91.25 78 GLN A N 1
ATOM 548 C CA . GLN A 1 78 ? -2.002 7.897 5.711 1.00 91.25 78 GLN A CA 1
ATOM 549 C C . GLN A 1 78 ? -0.592 7.484 5.302 1.00 91.25 78 GLN A C 1
ATOM 551 O O . GLN A 1 78 ? 0.377 8.161 5.647 1.00 91.25 78 GLN A O 1
ATOM 556 N N . VAL A 1 79 ? -0.481 6.362 4.603 1.00 92.00 79 VAL A N 1
ATOM 557 C CA . VAL A 1 79 ? 0.796 5.786 4.187 1.00 92.00 79 VAL A CA 1
ATOM 558 C C . VAL A 1 79 ? 0.802 5.691 2.672 1.00 92.00 79 VAL A C 1
ATOM 560 O O . VAL A 1 79 ? -0.119 5.126 2.087 1.00 92.00 79 VAL A O 1
ATOM 563 N N . THR A 1 80 ? 1.854 6.226 2.055 1.00 94.69 80 THR A N 1
ATOM 564 C CA . THR A 1 80 ? 2.071 6.150 0.609 1.00 94.69 80 THR A CA 1
ATOM 565 C C . THR A 1 80 ? 3.458 5.556 0.351 1.00 94.69 80 THR A C 1
ATOM 567 O O . THR A 1 80 ? 4.465 6.235 0.585 1.00 94.69 80 THR A O 1
ATOM 570 N N . PRO A 1 81 ? 3.558 4.293 -0.090 1.00 93.06 81 PRO A N 1
ATOM 571 C CA . PRO A 1 81 ? 4.837 3.667 -0.369 1.00 93.06 81 PRO A CA 1
ATOM 572 C C . PRO A 1 81 ? 5.542 4.319 -1.562 1.00 93.06 81 PRO A C 1
ATOM 574 O O . PRO A 1 81 ? 4.923 4.774 -2.528 1.00 93.06 81 PRO A O 1
ATOM 577 N N . ARG A 1 82 ? 6.874 4.355 -1.486 1.00 89.50 82 ARG A N 1
ATOM 578 C CA . ARG A 1 82 ? 7.783 4.818 -2.540 1.00 89.50 82 ARG A CA 1
ATOM 579 C C . ARG A 1 82 ? 8.900 3.798 -2.691 1.00 89.50 82 ARG A C 1
ATOM 581 O O . ARG A 1 82 ? 9.361 3.234 -1.699 1.00 89.50 82 ARG A O 1
ATOM 588 N N . VAL A 1 83 ? 9.360 3.592 -3.918 1.00 88.69 83 VAL A N 1
ATOM 589 C CA . VAL A 1 83 ? 10.483 2.686 -4.172 1.00 88.69 83 VAL A CA 1
ATOM 590 C C . VAL A 1 83 ? 11.785 3.355 -3.740 1.00 88.69 83 VAL A C 1
ATOM 592 O O . VAL A 1 83 ? 12.109 4.454 -4.188 1.00 88.69 83 VAL A O 1
ATOM 595 N N . CYS A 1 84 ? 12.549 2.671 -2.892 1.00 84.06 84 CYS A N 1
ATOM 596 C CA . CYS A 1 84 ? 13.918 3.048 -2.568 1.00 84.06 84 CYS A CA 1
ATOM 597 C C . CYS A 1 84 ? 14.875 2.152 -3.359 1.00 84.06 84 CYS A C 1
ATOM 599 O O . CYS A 1 84 ? 14.923 0.944 -3.136 1.00 84.06 84 CYS A O 1
ATOM 601 N N . TYR A 1 85 ? 15.633 2.734 -4.290 1.00 83.12 85 TYR A N 1
ATOM 602 C CA . TYR A 1 85 ? 16.683 2.016 -5.009 1.00 83.12 85 TYR A CA 1
ATOM 603 C C . TYR A 1 85 ? 18.001 2.155 -4.248 1.00 83.12 85 TYR A C 1
ATOM 605 O O . TYR A 1 85 ? 18.542 3.257 -4.138 1.00 83.12 85 TYR A O 1
ATOM 613 N N . SER A 1 86 ? 18.535 1.045 -3.739 1.00 75.19 86 SER A N 1
ATOM 614 C CA . SER A 1 86 ? 19.889 1.024 -3.192 1.00 75.19 86 SER A CA 1
ATOM 615 C C . SER A 1 86 ? 20.921 0.985 -4.318 1.00 75.19 86 SER A C 1
ATOM 617 O O . SER A 1 86 ? 20.702 0.428 -5.396 1.00 75.19 86 SER A O 1
ATOM 619 N N . ARG A 1 87 ? 22.063 1.625 -4.071 1.00 75.25 87 ARG A N 1
ATOM 620 C CA . ARG A 1 87 ? 23.225 1.552 -4.957 1.00 75.25 87 ARG A CA 1
ATOM 621 C C . ARG A 1 87 ? 23.902 0.188 -4.774 1.00 75.25 87 ARG A C 1
ATOM 623 O O . ARG A 1 87 ? 23.953 -0.300 -3.641 1.00 75.25 87 ARG A O 1
ATOM 630 N N . PRO A 1 88 ? 24.423 -0.437 -5.844 1.00 71.12 88 PRO A N 1
ATOM 631 C CA . PRO A 1 88 ? 25.228 -1.641 -5.697 1.00 71.12 88 PRO A CA 1
ATOM 632 C C . PRO A 1 88 ? 26.484 -1.330 -4.870 1.00 71.12 88 PRO A C 1
ATOM 634 O O . PRO A 1 88 ? 27.057 -0.252 -4.995 1.00 71.12 88 PRO A O 1
ATOM 637 N N . GLN A 1 89 ? 26.929 -2.291 -4.054 1.00 68.44 89 GLN A N 1
ATOM 638 C CA . GLN A 1 89 ? 28.083 -2.144 -3.143 1.00 68.44 89 GLN A CA 1
ATOM 639 C C . GLN A 1 89 ? 29.404 -1.797 -3.858 1.00 68.44 89 GLN A C 1
ATOM 641 O O . GLN A 1 89 ? 30.367 -1.394 -3.219 1.00 68.44 89 GLN A O 1
ATOM 646 N N . THR A 1 90 ? 29.460 -1.983 -5.177 1.00 72.38 90 THR A N 1
ATOM 647 C CA . THR A 1 90 ? 30.629 -1.700 -6.020 1.00 72.38 90 THR A CA 1
ATOM 648 C C . THR A 1 90 ? 30.687 -0.241 -6.505 1.00 72.38 90 THR A C 1
ATOM 650 O O . THR A 1 90 ? 31.710 0.164 -7.042 1.00 72.38 90 THR A O 1
ATOM 653 N N . GLU A 1 91 ? 29.626 0.561 -6.345 1.00 70.94 91 GLU A N 1
ATOM 654 C CA . GLU A 1 91 ? 29.636 1.992 -6.700 1.00 70.94 91 GLU A CA 1
ATOM 655 C C . GLU A 1 91 ? 30.136 2.836 -5.508 1.00 70.94 91 GLU A C 1
ATOM 657 O O . GLU A 1 91 ? 29.636 2.683 -4.393 1.00 70.94 91 GLU A O 1
ATOM 662 N N . GLU A 1 92 ? 31.112 3.730 -5.724 1.00 78.31 92 GLU A N 1
ATOM 663 C CA . GLU A 1 92 ? 31.645 4.606 -4.666 1.00 78.31 92 GLU A CA 1
ATOM 664 C C . GLU A 1 92 ? 30.561 5.543 -4.083 1.00 78.31 92 GLU A C 1
ATOM 666 O O . GLU A 1 92 ? 29.748 6.096 -4.838 1.00 78.31 92 GLU A O 1
ATOM 671 N N . PRO A 1 93 ? 30.537 5.769 -2.751 1.00 75.44 93 PRO A N 1
ATOM 672 C CA . PRO A 1 93 ? 29.606 6.703 -2.124 1.00 75.44 93 PRO A CA 1
ATOM 673 C C . PRO A 1 93 ? 29.801 8.123 -2.661 1.00 75.44 93 PRO A C 1
ATOM 675 O O . PRO A 1 93 ? 30.904 8.665 -2.636 1.00 75.44 93 PRO A O 1
ATOM 678 N N . LYS A 1 94 ? 28.717 8.757 -3.112 1.00 71.00 94 LYS A N 1
ATOM 679 C CA . LYS A 1 94 ? 28.741 10.175 -3.488 1.00 71.00 94 LYS A CA 1
ATOM 680 C C . LYS A 1 94 ? 28.536 11.028 -2.239 1.00 71.00 94 LYS A C 1
ATOM 682 O O . LYS A 1 94 ? 27.428 11.061 -1.707 1.00 71.00 94 LYS A O 1
ATOM 687 N N . THR A 1 95 ? 29.592 11.699 -1.789 1.00 77.50 95 THR A N 1
ATOM 688 C CA . THR A 1 95 ? 29.538 12.697 -0.710 1.00 77.50 95 THR A CA 1
ATOM 689 C C . THR A 1 95 ? 29.375 14.084 -1.333 1.00 77.50 95 THR A C 1
ATOM 691 O O . THR A 1 95 ? 30.224 14.513 -2.111 1.00 77.50 95 THR A O 1
ATOM 694 N N . ASP A 1 96 ? 28.273 14.759 -1.022 1.00 71.56 96 ASP A N 1
ATOM 695 C CA . ASP A 1 96 ? 28.112 16.211 -1.188 1.00 71.56 96 ASP A CA 1
ATOM 696 C C . ASP A 1 96 ? 28.556 16.874 0.137 1.00 71.56 96 ASP A C 1
ATOM 698 O O . ASP A 1 96 ? 28.451 16.231 1.189 1.00 71.56 96 ASP A O 1
ATOM 702 N N . SER A 1 97 ? 29.136 18.078 0.084 1.00 60.16 97 SER A N 1
ATOM 703 C CA . SER A 1 97 ? 29.791 18.748 1.217 1.00 60.16 97 SER A CA 1
ATOM 704 C C . SER A 1 97 ? 29.144 20.076 1.569 1.00 60.16 97 SER A C 1
ATOM 706 O O . SER A 1 97 ? 28.771 20.831 0.649 1.00 60.16 97 SER A O 1
#

Foldseek 3Di:
DDDDDDDDDDDDDDDDDDDDDPDDDDDPDPPDDDDDPDPDPDDDDDQKDWDWDAPPVVRDTDIDIDGAQDWDDDPPDIDHDHDDDDDPPPDDDDDDD

Mean predicted aligned error: 19.03 Å

Nearest PDB structures (foldseek):
  8xt3-assembly1_Lp  TM=3.071E-01  e=4.120E+00  Homo sapiens
  7odt-assembly1_a  TM=3.059E-01  e=6.092E+00  Homo sapiens

Radius of gyration: 34.75 Å; Cα contacts (8 Å, |Δi|>4): 60; chains: 1; bounding box: 62×68×75 Å

Secondary structure (DSSP, 8-state):
-------------------------------PPPPPP---------SEEEEEEE-TTT--EEEEEEETT--EEETTEEE------PPPTTSPP----

Sequence (97 aa):
MSFSYSISASLALAAGLAVSTVAFAASPEPAAPAPAPLAGADRVTNAVAEFAGIDKITGRIITFDV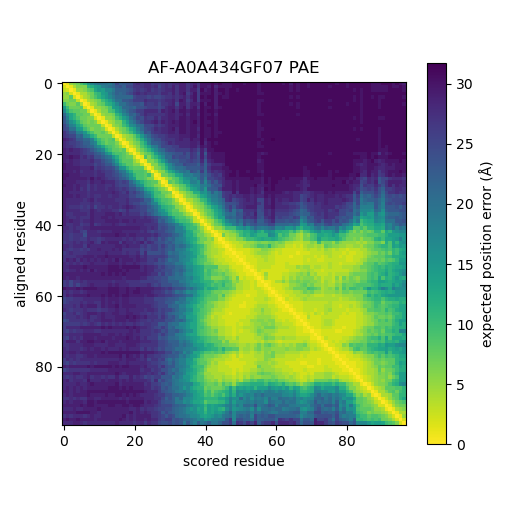YIDETVQFGALQVTPRVCYSRPQTEEPKTDS

Solvent-accessible surface area (backbone atoms only — not comparable to full-atom values): 7340 Å² total; per-residue (Å²): 138,83,89,84,83,85,84,80,86,77,90,78,84,90,82,82,92,76,82,91,77,92,75,80,84,78,74,84,72,80,76,74,80,75,82,74,80,81,78,74,85,76,82,86,81,72,65,67,46,82,43,75,48,70,41,84,88,78,72,46,74,45,77,51,78,41,46,61,76,42,76,46,75,59,91,93,44,77,48,63,52,75,91,82,82,79,77,61,92,86,59,81,85,85,82,84,134